Protein AF-A0A958L4W2-F1 (afdb_monomer_lite)

pLDDT: mean 73.91, std 14.99, range [37.09, 90.75]

Structure (mmCIF, N/CA/C/O backbone):
data_AF-A0A958L4W2-F1
#
_entry.id   AF-A0A958L4W2-F1
#
loop_
_atom_site.group_PDB
_atom_site.id
_atom_site.type_symbol
_atom_site.label_atom_id
_atom_site.label_alt_id
_atom_site.label_comp_id
_atom_site.label_asym_id
_atom_site.label_entity_id
_atom_site.label_seq_id
_atom_site.pdbx_PDB_ins_code
_atom_site.Cartn_x
_atom_site.Cartn_y
_atom_site.Cartn_z
_atom_site.occupancy
_atom_site.B_iso_or_equiv
_atom_site.auth_seq_id
_atom_site.auth_comp_id
_atom_site.auth_asym_id
_atom_site.auth_atom_id
_atom_site.pdbx_PDB_model_num
ATOM 1 N N . TYR A 1 1 ? 1.018 -5.784 -9.837 1.00 58.47 1 TYR A N 1
ATOM 2 C CA . TYR A 1 1 ? 0.925 -4.660 -8.887 1.00 58.47 1 TYR A CA 1
ATOM 3 C C . TYR A 1 1 ? 0.559 -3.396 -9.651 1.00 58.47 1 TYR A C 1
ATOM 5 O O . TYR A 1 1 ? 1.377 -2.974 -10.462 1.00 58.47 1 TYR A O 1
ATOM 13 N N . PRO A 1 2 ? -0.653 -2.856 -9.480 1.00 77.56 2 PRO A N 1
ATOM 14 C CA . PRO A 1 2 ? -0.979 -1.480 -9.828 1.00 77.56 2 PRO A CA 1
ATOM 15 C C . PRO A 1 2 ? -0.905 -0.586 -8.581 1.00 77.56 2 PRO A C 1
ATOM 17 O O . PRO A 1 2 ? -1.355 -0.984 -7.508 1.00 77.56 2 PRO A O 1
ATOM 20 N N . MET A 1 3 ? -0.332 0.607 -8.706 1.00 80.50 3 MET A N 1
ATOM 21 C CA . MET A 1 3 ? -0.343 1.636 -7.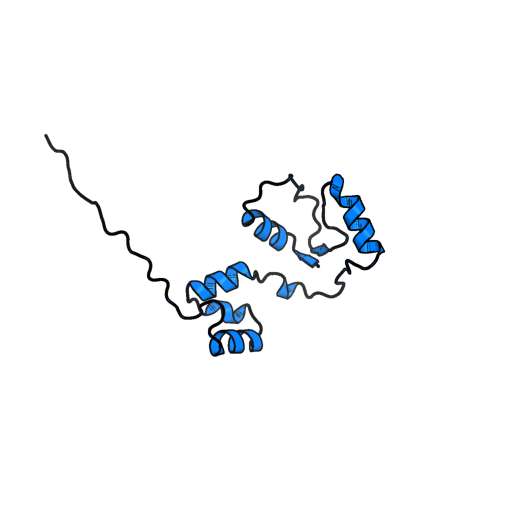663 1.00 80.50 3 MET A CA 1
ATOM 22 C C . MET A 1 3 ? -0.626 2.993 -8.297 1.00 80.50 3 MET A C 1
ATOM 24 O O . MET A 1 3 ? -0.101 3.284 -9.368 1.00 80.50 3 MET A O 1
ATOM 28 N N . THR A 1 4 ? -1.438 3.830 -7.656 1.00 85.44 4 THR A N 1
ATOM 29 C CA . THR A 1 4 ? -1.679 5.193 -8.145 1.00 85.44 4 THR A CA 1
ATOM 30 C C . THR A 1 4 ? -0.406 6.030 -8.058 1.00 85.44 4 THR A C 1
ATOM 32 O O . THR A 1 4 ? 0.461 5.783 -7.211 1.00 85.44 4 THR A O 1
ATOM 35 N N . ARG A 1 5 ? -0.288 7.048 -8.915 1.00 83.44 5 ARG A N 1
ATOM 36 C CA . ARG A 1 5 ? 0.811 8.021 -8.846 1.00 83.44 5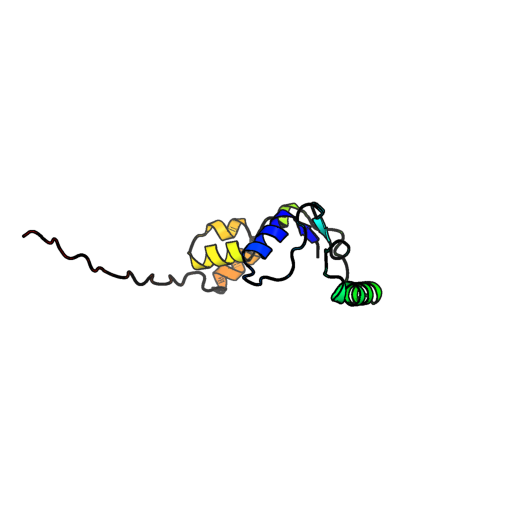 ARG A CA 1
ATOM 37 C C . ARG A 1 5 ? 0.910 8.649 -7.454 1.00 83.44 5 ARG A C 1
ATOM 39 O O . ARG A 1 5 ? 1.999 8.704 -6.887 1.00 83.44 5 ARG A O 1
ATOM 46 N N . ASP A 1 6 ? -0.226 9.035 -6.880 1.00 83.50 6 ASP A N 1
ATOM 47 C CA . ASP A 1 6 ? -0.288 9.617 -5.537 1.00 83.50 6 ASP A CA 1
ATOM 48 C C . ASP A 1 6 ? 0.188 8.629 -4.472 1.00 83.50 6 ASP A C 1
ATOM 50 O O . ASP A 1 6 ? 0.986 8.983 -3.602 1.00 83.50 6 ASP A O 1
ATOM 54 N N . GLY A 1 7 ? -0.209 7.358 -4.585 1.00 83.50 7 GLY A N 1
ATOM 55 C CA . GLY A 1 7 ? 0.269 6.317 -3.684 1.00 83.50 7 GLY A CA 1
ATOM 56 C C . GLY A 1 7 ? 1.770 6.071 -3.801 1.00 83.50 7 GLY A C 1
ATOM 57 O O . GLY A 1 7 ? 2.458 5.922 -2.790 1.00 83.50 7 GLY A O 1
ATOM 58 N N . TYR A 1 8 ? 2.315 6.112 -5.016 1.00 82.00 8 TYR A N 1
ATOM 59 C CA . TYR A 1 8 ? 3.757 6.025 -5.238 1.00 82.00 8 TYR A CA 1
ATOM 60 C C . TYR A 1 8 ? 4.522 7.158 -4.560 1.00 82.00 8 TYR A C 1
ATOM 62 O O . TYR A 1 8 ? 5.506 6.904 -3.858 1.00 82.00 8 TYR A O 1
ATOM 70 N N . ILE A 1 9 ? 4.049 8.393 -4.722 1.00 83.12 9 ILE A N 1
ATOM 71 C CA . ILE A 1 9 ? 4.628 9.576 -4.080 1.00 83.12 9 ILE A CA 1
ATOM 72 C C . ILE A 1 9 ? 4.567 9.430 -2.554 1.00 83.12 9 ILE A C 1
ATOM 74 O O . ILE A 1 9 ? 5.578 9.633 -1.876 1.00 83.12 9 ILE A O 1
ATOM 78 N N . HIS A 1 10 ? 3.421 9.006 -2.023 1.00 84.38 10 HIS A N 1
ATOM 79 C CA . HIS A 1 10 ? 3.206 8.799 -0.594 1.00 84.38 10 HIS A CA 1
ATOM 80 C C . HIS A 1 10 ? 4.213 7.803 0.011 1.00 84.38 10 HIS A C 1
ATOM 82 O O . HIS A 1 10 ? 4.872 8.105 1.010 1.00 84.38 10 HIS A O 1
ATOM 88 N N . TYR A 1 11 ? 4.426 6.643 -0.623 1.00 81.75 11 TYR A N 1
ATOM 89 C CA . TYR A 1 11 ? 5.416 5.664 -0.151 1.00 81.75 11 TYR A CA 1
ATOM 90 C C . TYR A 1 11 ? 6.861 6.154 -0.295 1.00 81.75 11 TYR A C 1
ATOM 92 O O . TYR A 1 11 ? 7.694 5.888 0.578 1.00 81.75 11 TYR A O 1
ATOM 100 N N . ARG A 1 12 ? 7.165 6.904 -1.359 1.00 80.50 12 ARG A N 1
ATOM 101 C CA . ARG A 1 12 ? 8.496 7.480 -1.591 1.00 80.50 12 ARG A CA 1
ATOM 102 C C . ARG A 1 12 ? 8.900 8.514 -0.546 1.00 80.50 12 ARG A C 1
ATOM 104 O O . ARG A 1 12 ? 10.077 8.566 -0.210 1.00 80.50 12 ARG A O 1
ATOM 111 N N . GLN A 1 13 ? 7.964 9.306 -0.030 1.00 79.38 13 GLN A N 1
ATOM 112 C CA . GLN A 1 13 ? 8.239 10.277 1.037 1.00 79.38 13 GLN A CA 1
ATOM 113 C C . GLN A 1 13 ? 8.552 9.597 2.380 1.00 79.38 13 GLN A C 1
ATOM 115 O O . GLN A 1 13 ? 9.296 10.134 3.198 1.00 79.38 13 GLN A O 1
ATOM 120 N N . GLN A 1 14 ? 8.007 8.400 2.612 1.00 71.88 14 GLN A N 1
ATOM 121 C CA . GLN A 1 14 ? 8.216 7.643 3.852 1.00 71.88 14 GLN A CA 1
ATOM 122 C C . GLN A 1 14 ? 9.492 6.804 3.837 1.00 71.88 14 GLN A C 1
ATOM 124 O O . GLN A 1 14 ? 10.095 6.561 4.888 1.00 71.88 14 GLN A O 1
ATOM 129 N N . ALA A 1 15 ? 9.892 6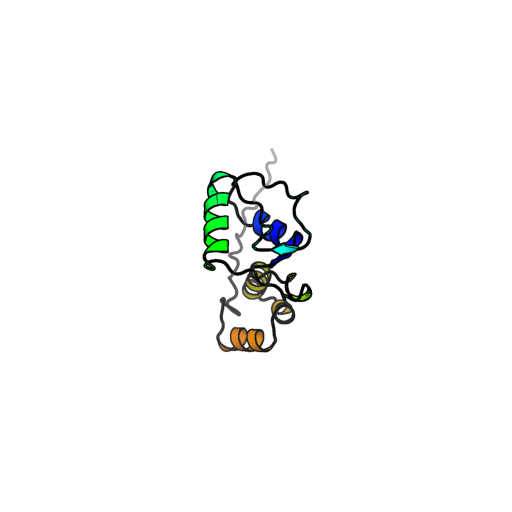.323 2.660 1.00 73.62 15 ALA A N 1
ATOM 130 C CA . ALA A 1 15 ? 11.150 5.626 2.488 1.00 73.62 15 ALA A CA 1
ATOM 131 C C . ALA A 1 15 ? 12.295 6.640 2.621 1.00 73.62 15 ALA A C 1
ATOM 133 O O . ALA A 1 15 ? 12.608 7.369 1.689 1.00 73.62 15 ALA A O 1
ATOM 134 N N . LYS A 1 16 ? 12.974 6.649 3.775 1.00 61.94 16 LYS A N 1
ATOM 135 C CA . LYS A 1 16 ? 14.209 7.425 4.038 1.00 61.94 16 LYS A CA 1
ATOM 136 C C . LYS A 1 16 ? 15.406 7.002 3.164 1.00 61.94 16 LYS A C 1
ATOM 138 O O . LYS A 1 16 ? 16.550 7.301 3.486 1.00 61.94 16 LYS A O 1
ATOM 143 N N . THR A 1 17 ? 15.157 6.243 2.105 1.00 56.31 17 THR A N 1
ATOM 144 C CA . THR A 1 17 ? 16.161 5.737 1.184 1.00 56.31 17 THR A CA 1
ATOM 145 C C . THR A 1 17 ? 16.279 6.732 0.044 1.00 56.31 17 THR A C 1
ATOM 147 O O . THR A 1 17 ? 15.475 6.751 -0.887 1.00 56.31 17 THR A O 1
ATOM 150 N N . GLU A 1 18 ? 17.296 7.578 0.139 1.00 55.69 18 GLU A N 1
ATOM 151 C CA . GLU A 1 18 ? 17.788 8.381 -0.972 1.00 55.69 18 GLU A CA 1
ATOM 152 C C . GLU A 1 18 ? 18.365 7.425 -2.020 1.00 55.69 18 GLU A C 1
ATOM 154 O O . GLU A 1 18 ? 19.520 7.012 -1.975 1.00 55.69 18 GLU A O 1
ATOM 159 N N . SER A 1 19 ? 17.532 6.963 -2.940 1.00 57.56 19 SER A N 1
ATOM 160 C CA . SER A 1 19 ? 18.007 6.303 -4.148 1.00 57.56 19 SER A CA 1
ATOM 161 C C . SER A 1 19 ? 17.271 6.867 -5.353 1.00 57.56 19 SER A C 1
ATOM 163 O O . SER A 1 19 ? 16.092 7.222 -5.261 1.00 57.56 19 SER A O 1
ATOM 165 N N . GLU A 1 20 ? 18.083 7.025 -6.398 1.00 56.97 20 GLU A N 1
ATOM 166 C CA . GLU A 1 20 ? 17.957 7.727 -7.679 1.00 56.97 20 GLU A CA 1
ATOM 167 C C . GLU A 1 20 ? 16.620 8.407 -8.025 1.00 56.97 20 GLU A C 1
ATOM 169 O O . GLU A 1 20 ? 15.517 7.885 -7.847 1.00 56.97 20 GLU A O 1
ATOM 174 N N . THR A 1 21 ? 16.754 9.617 -8.570 1.00 56.91 21 THR A N 1
ATOM 175 C CA . THR A 1 21 ? 15.673 10.519 -8.970 1.00 56.91 21 THR A CA 1
ATOM 176 C C . THR A 1 21 ? 14.884 9.930 -10.137 1.00 56.91 21 THR A C 1
ATOM 178 O O . THR A 1 21 ? 15.144 10.211 -11.304 1.00 56.91 21 THR A O 1
ATOM 181 N N . ILE A 1 22 ? 13.901 9.090 -9.831 1.00 63.12 22 ILE A N 1
ATOM 182 C CA . ILE A 1 22 ? 12.838 8.777 -10.783 1.00 63.12 22 ILE A CA 1
ATOM 183 C C . ILE A 1 22 ? 12.056 10.075 -10.995 1.00 63.12 22 ILE A C 1
ATOM 185 O O . ILE A 1 22 ? 11.507 10.620 -10.039 1.00 63.12 22 ILE A O 1
ATOM 189 N N . ILE A 1 23 ? 12.043 10.573 -12.233 1.00 66.38 23 ILE A N 1
ATOM 190 C CA . ILE A 1 23 ? 11.273 11.755 -12.637 1.00 66.38 23 ILE A CA 1
ATOM 191 C C . ILE A 1 23 ? 9.790 11.417 -12.462 1.00 66.38 23 ILE A C 1
ATOM 193 O O . ILE A 1 23 ? 9.272 10.538 -13.150 1.00 66.38 23 ILE A O 1
ATOM 197 N N . ILE A 1 24 ? 9.134 12.065 -11.499 1.00 66.44 24 ILE A N 1
ATOM 198 C CA . ILE A 1 24 ? 7.759 11.759 -11.071 1.00 66.44 24 ILE A CA 1
ATOM 199 C C . ILE A 1 24 ? 6.755 12.215 -12.140 1.00 66.44 24 ILE A C 1
ATOM 201 O O . ILE A 1 24 ? 5.690 11.620 -12.296 1.00 66.44 24 ILE A O 1
ATOM 205 N N . GLU A 1 25 ? 7.118 13.234 -12.916 1.00 66.75 25 GLU A N 1
ATOM 206 C CA . GLU A 1 25 ? 6.284 13.873 -13.933 1.00 66.75 25 GLU A CA 1
ATOM 207 C C . GLU A 1 25 ? 5.932 12.939 -15.104 1.00 66.75 25 GLU A C 1
ATOM 209 O O . GLU A 1 25 ? 4.890 13.114 -15.730 1.00 66.75 25 GLU A O 1
ATOM 214 N N . ASP A 1 26 ? 6.760 11.925 -15.372 1.00 71.62 26 ASP A N 1
ATOM 215 C CA . ASP A 1 26 ? 6.576 10.959 -16.470 1.00 71.62 26 ASP A CA 1
ATOM 216 C C . ASP A 1 26 ? 5.931 9.634 -16.006 1.00 71.62 26 ASP A C 1
ATOM 218 O O . ASP A 1 26 ? 5.941 8.626 -16.719 1.00 71.62 26 ASP A O 1
ATOM 222 N N . LEU A 1 27 ? 5.403 9.579 -14.777 1.00 75.81 27 LEU A N 1
ATOM 223 C CA . LEU A 1 27 ? 4.691 8.393 -14.294 1.00 75.81 27 LEU A CA 1
ATOM 224 C C . LEU A 1 27 ? 3.244 8.411 -14.788 1.00 75.81 27 LEU A C 1
ATOM 226 O O . LEU A 1 27 ? 2.596 9.448 -14.691 1.00 75.81 27 LEU A O 1
ATOM 230 N N . PRO A 1 28 ? 2.676 7.287 -15.243 1.00 78.69 28 PRO A N 1
ATOM 231 C CA . PRO A 1 28 ? 1.242 7.199 -15.512 1.00 78.69 28 PRO A CA 1
ATOM 232 C C . PRO A 1 28 ? 0.416 7.423 -14.232 1.00 78.69 28 PRO A C 1
ATOM 234 O O . PRO A 1 28 ? 0.934 7.328 -13.119 1.00 78.69 28 PRO A O 1
ATOM 237 N N . GLU A 1 29 ? -0.879 7.716 -14.382 1.00 80.50 29 GLU A N 1
ATOM 238 C CA . GLU A 1 29 ? -1.814 7.843 -13.250 1.00 80.50 29 GLU A CA 1
ATOM 239 C C . GLU A 1 29 ? -1.904 6.539 -12.441 1.00 80.50 29 GLU A C 1
ATOM 241 O O . GLU A 1 29 ? -1.937 6.562 -11.210 1.00 80.50 29 GLU A O 1
ATOM 246 N N . ILE A 1 30 ? -1.845 5.399 -13.137 1.00 81.19 30 ILE A N 1
ATOM 247 C CA . ILE A 1 30 ? -1.756 4.061 -12.554 1.00 81.19 30 ILE A CA 1
ATOM 248 C C . ILE A 1 30 ? -0.447 3.430 -13.017 1.00 81.19 30 ILE A C 1
ATOM 250 O O . ILE A 1 30 ? -0.228 3.196 -14.203 1.00 81.19 30 ILE A O 1
ATOM 254 N N . ILE A 1 31 ? 0.427 3.133 -12.066 1.00 82.88 31 ILE A N 1
ATOM 255 C CA . ILE A 1 31 ? 1.723 2.502 -12.287 1.00 82.88 31 ILE A CA 1
ATOM 256 C C . ILE A 1 31 ? 1.530 1.001 -12.171 1.00 82.88 31 ILE A C 1
ATOM 258 O O . ILE A 1 31 ? 1.248 0.488 -11.089 1.00 82.88 31 ILE A O 1
ATOM 262 N N . SER A 1 32 ? 1.687 0.291 -13.283 1.00 83.19 32 SER A N 1
ATOM 263 C CA . SER A 1 32 ? 1.634 -1.167 -13.306 1.00 83.19 32 SER A CA 1
ATOM 264 C C . SER A 1 32 ? 3.031 -1.785 -13.167 1.00 83.19 32 SER A C 1
ATOM 266 O O . SER A 1 32 ? 4.056 -1.116 -13.300 1.00 83.19 32 SER A O 1
ATOM 268 N N . ALA A 1 33 ? 3.083 -3.107 -12.990 1.00 80.69 33 ALA A N 1
ATOM 269 C CA . ALA A 1 33 ? 4.332 -3.863 -13.064 1.00 80.69 33 ALA A CA 1
ATOM 270 C C . ALA A 1 33 ? 5.009 -3.768 -14.446 1.00 80.69 33 ALA A C 1
ATOM 272 O O . ALA A 1 33 ? 6.172 -4.120 -14.560 1.00 80.69 33 ALA A O 1
ATOM 273 N N . ARG A 1 34 ? 4.314 -3.310 -15.497 1.00 79.06 34 ARG A N 1
ATOM 274 C CA . ARG A 1 34 ? 4.905 -3.077 -16.826 1.00 79.06 34 ARG A CA 1
ATOM 275 C C . ARG A 1 34 ? 5.511 -1.676 -16.952 1.00 79.06 34 ARG A C 1
ATOM 277 O O . ARG A 1 34 ? 6.525 -1.518 -17.624 1.00 79.06 34 ARG A O 1
ATOM 284 N N . ASP A 1 35 ? 4.922 -0.696 -16.267 1.00 77.19 35 ASP A N 1
ATOM 285 C CA . ASP A 1 35 ? 5.209 0.736 -16.450 1.00 77.19 35 ASP A CA 1
ATOM 286 C C . ASP A 1 35 ? 6.091 1.327 -15.344 1.00 77.19 35 ASP A C 1
ATOM 288 O O . ASP A 1 35 ? 6.367 2.529 -15.320 1.00 77.19 35 ASP A O 1
ATOM 292 N N . ILE A 1 36 ? 6.548 0.486 -14.413 1.00 79.81 36 ILE A N 1
ATOM 293 C CA . ILE A 1 36 ? 7.432 0.900 -13.331 1.00 79.81 36 ILE A CA 1
ATOM 294 C C . ILE A 1 36 ? 8.765 1.422 -13.892 1.00 79.81 36 ILE A C 1
ATOM 296 O O . ILE A 1 36 ? 9.483 0.748 -14.638 1.00 79.81 36 ILE A O 1
ATOM 300 N N . LYS A 1 37 ? 9.105 2.662 -13.530 1.00 77.12 37 LYS A N 1
ATOM 301 C CA . LYS A 1 37 ? 10.374 3.286 -13.907 1.00 77.12 37 LYS A CA 1
ATOM 302 C C . LYS A 1 37 ? 11.471 2.743 -12.997 1.00 77.12 37 LYS A C 1
ATOM 304 O O . LYS A 1 37 ? 11.502 3.027 -11.804 1.00 77.12 37 LYS A O 1
ATOM 309 N N . LEU A 1 38 ? 12.353 1.940 -13.577 1.00 80.31 38 LEU A N 1
ATOM 310 C CA . LEU A 1 38 ? 13.484 1.317 -12.898 1.00 80.31 38 LEU A CA 1
ATOM 311 C C . LEU A 1 38 ? 14.797 1.875 -13.462 1.00 80.31 38 LEU A C 1
ATOM 313 O O . LEU A 1 38 ? 14.855 2.172 -14.662 1.00 80.31 38 LEU A O 1
ATOM 317 N N . PRO A 1 39 ? 15.859 1.971 -12.647 1.00 80.38 39 PRO A N 1
ATOM 318 C CA . PRO A 1 39 ? 17.173 2.306 -13.157 1.00 80.38 39 PRO A CA 1
ATOM 319 C C . PRO A 1 39 ? 17.675 1.287 -14.185 1.00 80.38 39 PRO A C 1
ATOM 321 O O . PRO A 1 39 ? 17.281 0.113 -14.210 1.00 80.38 39 PRO A O 1
ATOM 324 N N . SER A 1 40 ? 18.535 1.762 -15.086 1.00 79.38 40 SER A N 1
ATOM 325 C CA . SER A 1 40 ? 18.973 1.015 -16.272 1.00 79.38 40 SER A CA 1
ATOM 326 C C . SER A 1 40 ? 19.654 -0.312 -15.929 1.00 79.38 40 SER A C 1
ATOM 328 O O . SER A 1 40 ? 19.480 -1.290 -16.655 1.00 79.38 40 SER A O 1
ATOM 330 N N . ASN A 1 41 ? 20.364 -0.371 -14.801 1.00 83.06 41 ASN A N 1
ATOM 331 C CA . ASN A 1 41 ? 21.082 -1.551 -14.321 1.00 83.06 41 ASN A CA 1
ATOM 332 C C . ASN A 1 41 ? 20.168 -2.735 -13.948 1.00 83.06 41 ASN A C 1
ATOM 334 O O . ASN A 1 41 ? 20.579 -3.881 -14.111 1.00 83.06 41 ASN A O 1
ATOM 338 N N . ILE A 1 42 ? 18.937 -2.489 -13.486 1.00 86.25 42 ILE A N 1
ATOM 339 C CA . ILE A 1 42 ? 17.994 -3.546 -13.072 1.00 86.25 42 ILE A CA 1
ATOM 340 C C . ILE A 1 42 ? 16.857 -3.771 -14.072 1.00 86.25 42 ILE A C 1
ATOM 342 O O . ILE A 1 42 ? 16.108 -4.744 -13.955 1.00 86.25 42 ILE A O 1
ATOM 346 N N . ARG A 1 43 ? 16.737 -2.912 -15.090 1.00 85.44 43 ARG A N 1
ATOM 347 C CA . ARG A 1 43 ? 15.691 -3.011 -16.116 1.00 85.44 43 ARG A CA 1
ATOM 348 C C . ARG A 1 43 ? 15.710 -4.359 -16.840 1.00 85.44 43 ARG A C 1
ATOM 350 O O . ARG A 1 43 ? 14.652 -4.945 -17.054 1.00 85.44 43 ARG A O 1
ATOM 357 N N . SER A 1 44 ? 16.896 -4.867 -17.172 1.00 86.12 44 SER A N 1
ATOM 358 C CA . SER A 1 44 ? 17.055 -6.160 -17.853 1.00 86.12 44 SER A CA 1
ATOM 359 C C . SER A 1 44 ? 16.617 -7.337 -16.980 1.00 86.12 44 SER A C 1
ATOM 361 O O . SER A 1 44 ? 15.954 -8.250 -17.467 1.00 86.12 44 SER A O 1
ATOM 363 N N . LEU A 1 45 ? 16.926 -7.295 -15.678 1.00 89.25 45 LEU A N 1
ATOM 364 C CA . LEU A 1 45 ? 16.484 -8.314 -14.723 1.00 89.25 45 LEU A CA 1
ATOM 365 C C . LEU A 1 45 ? 14.960 -8.312 -14.594 1.00 89.25 45 LEU A C 1
ATOM 367 O O . LEU A 1 45 ? 14.324 -9.358 -14.674 1.00 89.25 45 LEU A O 1
ATOM 371 N N . HIS A 1 46 ? 14.367 -7.131 -14.444 1.00 88.19 46 HIS A N 1
ATOM 372 C CA . HIS A 1 46 ? 12.921 -6.989 -14.347 1.00 88.19 46 HIS A CA 1
ATOM 373 C C . HIS A 1 46 ? 12.197 -7.494 -15.605 1.00 88.19 46 HIS A C 1
ATOM 375 O O . HIS A 1 46 ? 11.218 -8.230 -15.499 1.00 88.19 46 HIS A O 1
ATOM 381 N N . ALA A 1 47 ? 12.712 -7.172 -16.797 1.00 87.12 47 ALA A N 1
ATOM 382 C CA . ALA A 1 47 ? 12.173 -7.688 -18.054 1.00 87.12 47 ALA A CA 1
ATOM 383 C C . ALA A 1 47 ? 12.242 -9.223 -18.124 1.00 87.12 47 ALA A C 1
ATOM 385 O O . ALA A 1 47 ? 11.278 -9.861 -18.546 1.00 87.12 47 ALA A O 1
ATOM 386 N N . HIS A 1 48 ? 13.341 -9.821 -17.654 1.00 90.06 48 HIS A N 1
ATOM 387 C CA . HIS A 1 48 ? 13.474 -11.274 -17.589 1.00 90.06 48 HIS A CA 1
ATOM 388 C C . HIS A 1 48 ? 12.456 -11.907 -16.630 1.00 90.06 48 HIS A C 1
ATOM 390 O O . HIS A 1 48 ? 11.843 -12.913 -16.973 1.00 90.06 48 HIS A O 1
ATOM 396 N N . LEU A 1 49 ? 12.233 -11.303 -15.459 1.00 89.88 49 LEU A N 1
ATOM 397 C CA . LEU A 1 49 ? 11.250 -11.779 -14.479 1.00 89.88 49 LEU A CA 1
ATOM 398 C C . LEU A 1 49 ? 9.801 -11.653 -14.976 1.00 89.88 49 LEU A C 1
ATOM 400 O O . LEU A 1 49 ? 8.972 -12.510 -14.677 1.00 89.88 49 LEU A O 1
ATOM 404 N N . LEU A 1 50 ? 9.492 -10.613 -15.752 1.00 87.69 50 LEU A N 1
ATOM 405 C CA . LEU A 1 50 ? 8.199 -10.483 -16.428 1.00 87.69 50 LEU A CA 1
ATOM 406 C C . LEU A 1 50 ? 8.022 -11.559 -17.504 1.00 87.69 50 LEU A C 1
ATOM 408 O O . LEU A 1 50 ? 6.978 -12.202 -17.569 1.00 87.69 50 LEU A O 1
ATOM 412 N N . GLN A 1 51 ? 9.040 -11.773 -18.341 1.00 86.81 51 GLN A N 1
ATOM 413 C CA . GLN A 1 51 ? 8.971 -12.738 -19.439 1.00 86.81 51 GLN A CA 1
ATOM 414 C C . GLN A 1 51 ? 8.924 -14.188 -18.944 1.00 86.81 51 GLN A C 1
ATOM 416 O O . GLN A 1 51 ? 8.245 -15.016 -19.545 1.00 86.81 51 GLN A O 1
ATOM 421 N N . SER A 1 52 ? 9.618 -14.497 -17.848 1.00 90.75 52 SER A N 1
ATOM 422 C CA . SER A 1 52 ? 9.590 -15.822 -17.224 1.00 90.75 52 SER A CA 1
ATOM 423 C C . SER A 1 52 ? 8.292 -16.108 -16.462 1.00 90.75 52 SER A C 1
ATOM 425 O O . SER A 1 52 ? 8.086 -17.237 -16.023 1.00 90.75 52 SER A O 1
ATOM 427 N N . GLY A 1 53 ? 7.417 -15.110 -16.293 1.00 85.12 53 GLY A N 1
ATOM 428 C CA . GLY A 1 53 ? 6.191 -15.226 -15.503 1.00 85.12 53 GLY A CA 1
ATOM 429 C C . GLY A 1 53 ? 6.423 -15.206 -13.990 1.00 85.12 53 GLY A C 1
ATOM 430 O O . GLY A 1 53 ? 5.481 -15.423 -13.231 1.00 85.12 53 GLY A O 1
ATOM 431 N N . ALA A 1 54 ? 7.646 -14.918 -13.531 1.00 86.69 54 ALA A N 1
ATOM 432 C CA . ALA A 1 54 ? 7.934 -14.707 -12.112 1.00 86.69 54 ALA A CA 1
ATOM 433 C C . ALA A 1 54 ? 7.254 -13.436 -11.568 1.00 86.69 54 ALA A C 1
ATOM 435 O O . ALA A 1 54 ? 6.948 -13.354 -10.379 1.00 86.69 54 ALA A O 1
ATOM 436 N N . ILE A 1 55 ? 6.991 -12.454 -12.437 1.00 86.69 55 ILE A N 1
ATOM 437 C CA . ILE A 1 55 ? 6.177 -11.272 -12.145 1.00 86.69 55 ILE A CA 1
ATOM 438 C C . ILE A 1 55 ? 4.967 -11.272 -13.077 1.00 86.69 55 ILE A C 1
ATOM 440 O O . ILE A 1 55 ? 5.113 -11.218 -14.296 1.00 86.69 55 ILE A O 1
ATOM 444 N N . VAL A 1 56 ? 3.766 -11.269 -12.497 1.00 83.88 56 VAL A N 1
ATOM 445 C CA . VAL A 1 56 ? 2.504 -11.200 -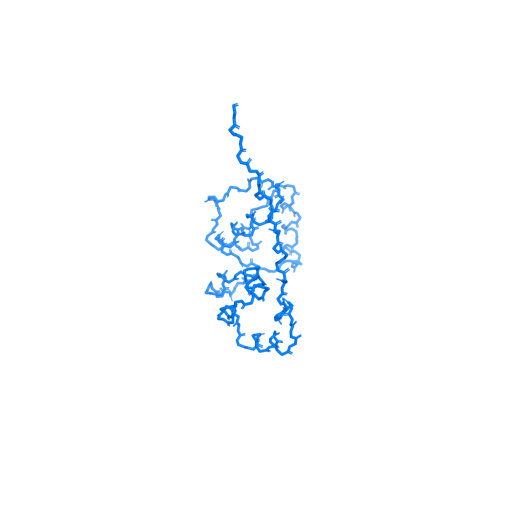13.244 1.00 83.88 56 VAL A CA 1
ATOM 446 C C . VAL A 1 56 ? 1.816 -9.853 -12.968 1.00 83.88 56 VAL A C 1
ATOM 448 O O . VAL A 1 56 ? 1.545 -9.522 -11.805 1.00 83.88 56 VAL A O 1
ATOM 451 N N . PRO A 1 57 ? 1.555 -9.032 -14.004 1.00 81.38 57 PRO A N 1
ATOM 452 C CA . PRO A 1 57 ? 0.745 -7.825 -13.881 1.00 81.38 57 PRO A CA 1
ATOM 453 C C . PRO A 1 57 ? -0.675 -8.158 -13.413 1.00 81.38 57 PRO A C 1
ATOM 455 O O . PRO A 1 57 ? -1.234 -9.194 -13.755 1.00 81.38 57 PRO A O 1
ATOM 458 N N . LEU A 1 58 ? -1.246 -7.277 -12.596 1.00 81.19 58 LEU A N 1
ATOM 459 C CA . LEU A 1 58 ? -2.600 -7.434 -12.071 1.00 81.19 58 LEU A CA 1
ATOM 460 C C . LEU A 1 58 ? -3.493 -6.497 -12.878 1.00 81.19 58 LEU A C 1
ATOM 462 O O . LEU A 1 58 ? -3.445 -5.286 -12.671 1.00 81.19 58 LEU A O 1
ATOM 466 N N . ASP A 1 59 ? -4.269 -7.080 -13.786 1.00 68.81 59 ASP A N 1
ATOM 467 C CA . ASP A 1 59 ? -5.044 -6.370 -14.803 1.00 68.81 59 ASP A CA 1
ATOM 468 C C . ASP A 1 59 ? -6.551 -6.391 -14.446 1.00 68.81 59 ASP A C 1
ATOM 470 O O . ASP A 1 59 ? -7.352 -6.807 -15.266 1.00 68.81 59 ASP A O 1
ATOM 474 N N . ASN A 1 60 ? -6.953 -6.050 -13.208 1.00 68.88 60 ASN A N 1
ATOM 475 C CA . ASN A 1 60 ? -8.367 -5.808 -12.827 1.00 68.88 60 ASN A CA 1
ATOM 476 C C . ASN A 1 60 ? -8.505 -5.288 -11.378 1.00 68.88 60 ASN A C 1
ATOM 478 O O . ASN A 1 60 ? -9.128 -5.936 -10.534 1.00 68.88 60 ASN A O 1
ATOM 482 N N . VAL A 1 61 ? -7.846 -4.180 -11.035 1.00 70.19 61 VAL A N 1
ATOM 483 C CA . VAL A 1 61 ? -7.903 -3.647 -9.664 1.00 70.19 61 VAL A CA 1
ATOM 484 C C . VAL A 1 61 ? -8.751 -2.387 -9.634 1.00 70.19 61 VAL A C 1
ATOM 486 O O . VAL A 1 61 ? -8.534 -1.469 -10.419 1.00 70.19 61 VAL A O 1
ATOM 489 N N . ASP A 1 62 ? -9.703 -2.365 -8.708 1.00 72.38 62 ASP A N 1
ATOM 490 C CA . ASP A 1 62 ? -10.584 -1.231 -8.469 1.00 72.38 62 ASP A CA 1
ATOM 491 C C . ASP A 1 62 ? -9.779 -0.067 -7.869 1.00 72.38 62 ASP A C 1
ATOM 493 O O . ASP A 1 62 ? -9.143 -0.204 -6.817 1.00 72.38 62 ASP A O 1
ATOM 497 N N . SER A 1 63 ? -9.757 1.073 -8.561 1.00 70.00 63 SER A N 1
ATOM 498 C CA . SER A 1 63 ? -8.971 2.248 -8.163 1.00 70.00 63 SER A CA 1
ATOM 499 C C . SER A 1 63 ? -9.464 2.864 -6.853 1.00 70.00 63 SER A C 1
ATOM 501 O O . SER A 1 63 ? -8.677 3.486 -6.138 1.00 70.00 63 SER A O 1
ATOM 503 N N . SER A 1 64 ? -10.730 2.634 -6.495 1.00 71.31 64 SER A N 1
ATOM 504 C CA . SER A 1 64 ? -11.353 3.118 -5.259 1.00 71.31 64 SER A CA 1
ATOM 505 C C . SER A 1 64 ? -10.686 2.585 -3.985 1.00 71.31 64 SER A C 1
ATOM 507 O O . SER A 1 64 ? -10.628 3.295 -2.984 1.00 71.31 64 SER A O 1
ATOM 509 N N . TYR A 1 65 ? -10.113 1.376 -4.022 1.00 71.62 65 TYR A N 1
ATOM 510 C CA . TYR A 1 65 ? -9.388 0.795 -2.885 1.00 71.62 65 TYR A CA 1
ATOM 511 C C . TYR A 1 65 ? -7.903 1.186 -2.842 1.00 71.62 65 TYR A C 1
ATOM 513 O O . TYR A 1 65 ? -7.229 0.922 -1.847 1.00 71.62 65 TYR A O 1
ATOM 521 N N . MET A 1 66 ? -7.367 1.818 -3.893 1.00 74.81 66 MET A N 1
ATOM 522 C CA . MET A 1 66 ? -5.936 2.143 -3.987 1.00 74.81 66 MET A CA 1
ATOM 523 C C . MET A 1 66 ? -5.521 3.376 -3.174 1.00 74.81 66 MET A C 1
ATOM 525 O O . MET A 1 66 ? -4.329 3.580 -2.955 1.00 74.81 66 MET A O 1
ATOM 529 N N . SER A 1 67 ? -6.475 4.198 -2.734 1.00 73.00 67 SER A N 1
ATOM 530 C CA . SER A 1 67 ? -6.240 5.389 -1.906 1.00 73.00 67 SER A CA 1
ATOM 531 C C . SER A 1 67 ? -6.104 5.082 -0.411 1.00 73.00 67 SER A C 1
ATOM 533 O O . SER A 1 67 ? -5.798 5.981 0.366 1.00 73.00 67 SER A O 1
ATOM 535 N N . THR A 1 68 ? -6.304 3.828 0.013 1.00 77.62 68 THR A N 1
ATOM 536 C CA . THR A 1 68 ? -6.106 3.430 1.412 1.00 77.62 68 THR A CA 1
ATOM 537 C C . THR A 1 68 ? -4.666 2.990 1.661 1.00 77.62 68 THR A C 1
ATOM 539 O O . THR A 1 68 ? -4.218 1.958 1.158 1.00 77.62 68 THR A O 1
ATOM 542 N N . PHE A 1 69 ? -3.945 3.725 2.509 1.00 79.56 69 PHE A N 1
ATOM 543 C CA . PHE A 1 69 ? -2.554 3.422 2.835 1.00 79.56 69 PHE A CA 1
ATOM 544 C C . PHE A 1 69 ? -2.431 2.587 4.105 1.00 79.56 69 PHE A C 1
ATOM 546 O O . PHE A 1 69 ? -2.791 3.014 5.201 1.00 79.56 69 PHE A O 1
ATOM 553 N N . SER A 1 70 ? -1.815 1.405 3.996 1.00 81.06 70 SER A N 1
ATOM 554 C CA . SER A 1 70 ? -1.637 0.512 5.150 1.00 81.06 70 SER A CA 1
ATOM 555 C C . SER A 1 70 ? -0.879 1.173 6.306 1.00 81.06 70 SER A C 1
ATOM 557 O O . SER A 1 70 ? -1.149 0.860 7.460 1.00 81.06 70 SER A O 1
ATOM 559 N N . ARG A 1 71 ? 0.067 2.086 6.028 1.00 82.38 71 ARG A N 1
ATOM 560 C CA . ARG A 1 71 ? 0.823 2.764 7.095 1.00 82.38 71 ARG A CA 1
ATOM 561 C C . ARG A 1 71 ? -0.047 3.741 7.885 1.00 82.38 71 ARG A C 1
ATOM 563 O O . ARG A 1 71 ? 0.106 3.793 9.100 1.00 82.38 71 ARG A O 1
ATOM 570 N N . GLU A 1 72 ? -0.952 4.456 7.223 1.00 84.69 72 GLU A N 1
ATOM 571 C CA . GLU A 1 72 ? -1.883 5.375 7.884 1.00 84.69 72 GLU A CA 1
ATOM 572 C C . GLU A 1 72 ? -2.871 4.606 8.756 1.00 84.69 72 GLU A C 1
ATOM 574 O O . GLU A 1 72 ? -2.991 4.906 9.939 1.00 84.69 72 GLU A O 1
ATOM 579 N N . VAL A 1 73 ? -3.467 3.533 8.225 1.00 86.56 73 VAL A N 1
ATOM 580 C CA . VAL A 1 73 ? -4.359 2.641 8.988 1.00 86.56 73 VAL A CA 1
ATOM 581 C C . VAL A 1 73 ? -3.643 2.085 10.224 1.00 86.56 73 VAL A C 1
ATOM 583 O O . VAL A 1 73 ? -4.178 2.128 11.329 1.00 86.56 73 VAL A O 1
ATOM 586 N N . LEU A 1 74 ? -2.400 1.615 10.078 1.00 85.12 74 LEU A N 1
ATOM 587 C CA . LEU A 1 74 ? -1.602 1.125 11.208 1.00 85.12 74 LEU A CA 1
ATOM 588 C C . LEU A 1 74 ? -1.290 2.219 12.234 1.00 85.12 74 LEU A C 1
ATOM 590 O O . LEU A 1 74 ? -1.266 1.938 13.432 1.00 85.12 74 LEU A O 1
ATOM 594 N N . GLN A 1 75 ? -1.029 3.444 11.781 1.00 84.88 75 GLN A N 1
ATOM 595 C CA . GLN A 1 75 ? -0.783 4.575 12.666 1.00 84.88 75 GLN A CA 1
ATOM 596 C C . GLN A 1 75 ? -2.057 4.962 13.429 1.00 84.88 75 GLN A C 1
ATOM 598 O O . GLN A 1 75 ? -2.003 5.088 14.648 1.00 84.88 75 GLN A O 1
ATOM 603 N N . MET A 1 76 ? -3.210 5.024 12.758 1.00 85.62 76 MET A N 1
ATOM 604 C CA . MET A 1 76 ? -4.516 5.261 13.382 1.00 85.62 76 MET A CA 1
ATOM 605 C C . MET A 1 76 ? -4.858 4.190 14.429 1.00 85.62 76 MET A C 1
ATOM 607 O O . MET A 1 76 ? -5.306 4.529 15.525 1.00 85.62 76 MET A O 1
ATOM 611 N N . ILE A 1 77 ? -4.579 2.909 14.144 1.00 86.06 77 ILE A N 1
ATOM 612 C CA . ILE A 1 77 ? -4.748 1.811 15.114 1.00 86.06 77 ILE A CA 1
ATOM 613 C C . ILE A 1 77 ? -3.869 2.030 16.356 1.00 86.06 77 ILE A C 1
ATOM 615 O O . ILE A 1 77 ? -4.337 1.849 17.481 1.00 86.06 77 ILE A O 1
ATOM 619 N N . GLN A 1 78 ? -2.606 2.432 16.174 1.00 82.56 78 GLN A N 1
ATOM 620 C CA . GLN A 1 78 ? -1.673 2.681 17.283 1.00 82.56 78 GLN A CA 1
ATOM 621 C C . GLN A 1 78 ? -2.018 3.936 18.092 1.00 82.56 78 GLN A C 1
ATOM 623 O O . GLN A 1 78 ? -1.801 3.959 19.306 1.00 82.56 78 GLN A O 1
ATOM 628 N N . ASP A 1 79 ? -2.554 4.962 17.435 1.00 83.06 79 ASP A N 1
ATOM 629 C CA . ASP A 1 79 ? -2.989 6.210 18.065 1.00 83.06 79 ASP A CA 1
ATOM 630 C C . ASP A 1 79 ? -4.353 6.059 18.767 1.00 83.06 79 ASP A C 1
ATOM 632 O O . ASP A 1 79 ? -4.735 6.905 19.578 1.00 83.06 79 ASP A O 1
ATOM 636 N N . GLY A 1 80 ? -5.056 4.945 18.527 1.00 79.31 80 GLY A N 1
ATOM 637 C CA . GLY A 1 80 ? -6.354 4.633 19.123 1.00 79.31 80 GLY A CA 1
ATOM 638 C C . GLY A 1 80 ? -7.525 5.362 18.462 1.00 79.31 80 GLY A C 1
ATOM 639 O O . GLY A 1 80 ? -8.554 5.549 19.106 1.00 79.31 80 GLY A O 1
ATOM 640 N N . ASN A 1 81 ? -7.366 5.793 17.209 1.00 81.56 81 ASN A N 1
ATOM 641 C CA . ASN A 1 81 ? -8.418 6.438 16.432 1.00 81.56 81 ASN A CA 1
ATOM 642 C C . ASN A 1 81 ? -9.261 5.388 15.695 1.00 81.56 81 ASN A C 1
ATOM 644 O O . ASN A 1 81 ? -8.778 4.808 14.735 1.00 81.56 81 ASN A O 1
ATOM 648 N N . ASP A 1 82 ? -10.518 5.172 16.087 1.00 82.75 82 ASP A N 1
ATOM 649 C CA . ASP A 1 82 ? -11.404 4.173 15.466 1.00 82.75 82 ASP A CA 1
ATOM 650 C C . ASP A 1 82 ? -11.796 4.463 13.998 1.00 82.75 82 ASP A C 1
ATOM 652 O O . ASP A 1 82 ? -12.357 3.574 13.352 1.00 82.75 82 ASP A O 1
ATOM 656 N N . GLU A 1 83 ? -11.460 5.634 13.438 1.00 85.81 83 GLU A N 1
ATOM 657 C CA . GLU A 1 83 ? -11.671 5.961 12.012 1.00 85.81 83 GLU A CA 1
ATOM 658 C C . GLU A 1 83 ? -10.999 4.949 11.064 1.00 85.81 83 GLU A C 1
ATOM 660 O O . GLU A 1 83 ? -11.477 4.723 9.953 1.00 85.81 83 GLU A O 1
ATOM 665 N N . TRP A 1 84 ? -9.958 4.231 11.516 1.00 86.06 84 TRP A N 1
ATOM 666 C CA . TRP A 1 84 ? -9.304 3.183 10.718 1.00 86.06 84 TRP A CA 1
ATOM 667 C C . TRP A 1 84 ? -10.263 2.071 10.259 1.00 86.06 84 TRP A C 1
ATOM 669 O O . TRP A 1 84 ? -9.970 1.379 9.282 1.00 86.06 84 TRP A O 1
ATOM 679 N N . ARG A 1 85 ? -11.405 1.887 10.938 1.00 86.06 85 ARG A N 1
ATOM 680 C CA . ARG A 1 85 ? -12.408 0.867 10.592 1.00 86.06 85 ARG A CA 1
ATOM 681 C C . ARG A 1 85 ? -13.124 1.149 9.274 1.00 86.06 85 ARG A C 1
ATOM 683 O O . ARG A 1 85 ? -13.581 0.198 8.652 1.00 86.06 85 ARG A O 1
ATOM 690 N N . GLU A 1 86 ? -13.211 2.407 8.847 1.00 86.81 86 GLU A N 1
ATOM 691 C CA . GLU A 1 86 ? -13.836 2.788 7.568 1.00 86.81 86 GLU A CA 1
ATOM 692 C C . GLU A 1 86 ? -12.915 2.511 6.374 1.00 86.81 86 GLU A C 1
ATOM 694 O O . GLU A 1 86 ? -13.372 2.291 5.254 1.00 86.81 86 GLU A O 1
ATOM 699 N N . HIS A 1 87 ? -11.609 2.450 6.630 1.00 83.88 87 HIS A N 1
ATOM 700 C CA . HIS A 1 87 ? -10.583 2.207 5.623 1.00 83.88 87 HIS A CA 1
ATOM 701 C C . HIS A 1 87 ? -10.368 0.723 5.310 1.00 83.88 87 HIS A C 1
ATOM 703 O O . HIS A 1 87 ? -9.701 0.382 4.335 1.00 83.88 87 HIS A O 1
ATOM 709 N N . VAL A 1 88 ? -10.898 -0.189 6.125 1.00 83.81 88 VAL A N 1
ATOM 710 C CA . VAL A 1 88 ? -10.717 -1.630 5.924 1.00 83.81 88 VAL A CA 1
ATOM 711 C C . VAL A 1 88 ? -12.058 -2.336 5.771 1.00 83.81 88 VAL A C 1
ATOM 713 O O . VAL A 1 88 ? -13.054 -1.921 6.360 1.00 83.81 88 VAL A O 1
ATOM 716 N N . PRO A 1 89 ? -12.111 -3.456 5.030 1.00 86.44 89 PRO A N 1
ATOM 717 C CA . PRO A 1 89 ? -13.314 -4.269 4.981 1.00 86.44 89 PRO A CA 1
ATOM 718 C C . PRO A 1 89 ? -13.775 -4.674 6.393 1.00 86.44 89 PRO A C 1
ATOM 720 O O . PRO A 1 89 ? -12.938 -5.009 7.241 1.00 86.44 89 PRO A O 1
ATOM 723 N N . PRO A 1 90 ? -15.091 -4.742 6.652 1.00 85.88 90 PRO A N 1
ATOM 724 C CA . PRO A 1 90 ? -15.635 -4.989 7.990 1.00 85.88 90 PRO A CA 1
ATOM 725 C C . PRO A 1 90 ? -15.169 -6.322 8.593 1.00 85.88 90 PRO A C 1
ATOM 727 O O . PRO A 1 90 ? -14.947 -6.416 9.799 1.00 85.88 90 PRO A O 1
ATOM 730 N N . ALA A 1 91 ? -14.939 -7.340 7.757 1.00 87.00 91 ALA A N 1
ATOM 731 C CA . ALA A 1 91 ? -14.370 -8.616 8.189 1.00 87.00 91 ALA A CA 1
ATOM 732 C C . ALA A 1 91 ? -12.946 -8.465 8.759 1.00 87.00 91 ALA A C 1
ATOM 734 O O . ALA A 1 91 ? -12.606 -9.097 9.759 1.00 87.00 91 ALA A O 1
ATOM 735 N N . ALA A 1 92 ? -12.120 -7.603 8.156 1.00 85.50 92 ALA A N 1
ATOM 736 C CA . ALA A 1 92 ? -10.779 -7.311 8.652 1.00 85.50 92 ALA A CA 1
ATOM 737 C C . ALA A 1 92 ? -10.833 -6.479 9.942 1.00 85.50 92 ALA A C 1
ATOM 739 O O . ALA A 1 92 ? -10.100 -6.784 10.882 1.00 85.50 92 ALA A O 1
ATOM 740 N N . ALA A 1 93 ? -11.736 -5.494 10.025 1.00 87.62 93 ALA A N 1
ATOM 741 C CA . ALA A 1 93 ? -11.946 -4.707 11.243 1.00 87.62 93 ALA A CA 1
ATOM 742 C C . ALA A 1 93 ? -12.331 -5.589 12.440 1.00 87.62 93 ALA A C 1
ATOM 744 O O . ALA A 1 93 ? -11.743 -5.463 13.516 1.00 87.62 93 ALA A O 1
ATOM 745 N N . ALA A 1 94 ? -13.263 -6.526 12.237 1.00 87.06 94 ALA A N 1
ATOM 746 C CA . ALA A 1 94 ? -13.676 -7.479 13.262 1.00 87.06 94 ALA A CA 1
ATOM 747 C C . ALA A 1 94 ? -12.502 -8.349 13.739 1.00 87.06 94 ALA A C 1
ATOM 749 O O . ALA A 1 94 ? -12.276 -8.468 14.941 1.00 87.06 94 ALA A O 1
ATOM 750 N N . LEU A 1 95 ? -11.708 -8.890 12.808 1.00 87.81 95 LEU A N 1
ATOM 751 C CA . LEU A 1 95 ? -10.565 -9.747 13.133 1.00 87.81 95 LEU A CA 1
ATOM 752 C C . LEU A 1 95 ? -9.456 -8.992 13.887 1.00 87.81 95 LEU A C 1
ATOM 754 O O . LEU A 1 95 ? -8.874 -9.528 14.832 1.00 87.81 95 LEU A O 1
ATOM 758 N N . ILE A 1 96 ? -9.162 -7.752 13.484 1.00 85.69 96 ILE A N 1
ATOM 759 C CA . ILE A 1 96 ? -8.165 -6.898 14.149 1.00 85.69 96 ILE A CA 1
ATOM 760 C C . ILE A 1 96 ? -8.614 -6.567 15.577 1.00 85.69 96 ILE A C 1
ATOM 762 O O . ILE A 1 96 ? -7.799 -6.659 16.499 1.00 85.69 96 ILE A O 1
ATOM 766 N N . ALA A 1 97 ? -9.899 -6.251 15.770 1.00 83.00 97 ALA A N 1
ATOM 767 C CA . ALA A 1 97 ? -10.470 -5.955 17.082 1.00 83.00 97 ALA A CA 1
ATOM 768 C C . ALA A 1 97 ? -10.512 -7.190 18.000 1.00 83.00 97 ALA A C 1
ATOM 770 O O . ALA A 1 97 ? -10.115 -7.104 19.161 1.00 83.00 97 ALA A O 1
ATOM 771 N N . GLU A 1 98 ? -10.937 -8.345 17.481 1.00 85.94 98 GLU A N 1
ATOM 772 C CA . GLU A 1 98 ? -11.039 -9.600 18.237 1.00 85.94 98 GLU A CA 1
ATOM 773 C C . GLU A 1 98 ? -9.665 -10.086 18.713 1.00 85.94 98 GLU A C 1
ATOM 775 O O . GLU A 1 98 ? -9.483 -10.450 19.875 1.00 85.94 98 GLU A O 1
ATOM 780 N N . ARG A 1 99 ? -8.671 -10.062 17.818 1.00 84.25 99 ARG A N 1
ATOM 781 C CA . ARG A 1 99 ? -7.333 -10.609 18.081 1.00 84.25 99 ARG A CA 1
ATOM 782 C C . ARG A 1 99 ? -6.328 -9.576 18.597 1.00 84.25 99 ARG A C 1
ATOM 784 O O . ARG A 1 99 ? -5.171 -9.933 18.805 1.00 84.25 99 ARG A O 1
ATOM 791 N N . LYS A 1 100 ? -6.741 -8.315 18.790 1.00 80.38 100 LYS A N 1
ATOM 792 C CA . LYS A 1 100 ? -5.877 -7.181 19.191 1.00 80.38 100 LYS A CA 1
ATOM 793 C C . LYS A 1 100 ? -4.597 -7.083 18.354 1.00 80.38 100 LYS A C 1
ATOM 795 O O . LYS A 1 100 ? -3.500 -6.850 18.864 1.00 80.38 100 LYS A O 1
ATOM 800 N N . ILE A 1 101 ? -4.737 -7.294 17.048 1.00 77.19 101 ILE A N 1
ATOM 801 C CA . ILE A 1 101 ? -3.609 -7.252 16.115 1.00 77.19 101 ILE A CA 1
ATOM 802 C C . ILE A 1 101 ? -3.128 -5.793 16.030 1.00 77.19 101 ILE A C 1
ATOM 804 O O . ILE A 1 101 ? -3.914 -4.861 16.191 1.00 77.19 101 ILE A O 1
ATOM 808 N N . PHE A 1 102 ? -1.827 -5.588 15.818 1.00 76.94 102 PHE A N 1
ATOM 809 C CA . PHE A 1 102 ? -1.206 -4.258 15.697 1.00 76.94 102 PHE A CA 1
ATOM 810 C C . PHE A 1 102 ? -1.278 -3.384 16.961 1.00 76.94 102 PHE A C 1
ATOM 812 O O . PHE A 1 102 ? -1.256 -2.159 16.859 1.00 76.94 102 PHE A O 1
ATOM 819 N N . CYS A 1 103 ? -1.329 -4.002 18.149 1.00 66.44 103 CYS A N 1
ATOM 820 C CA . CYS A 1 103 ? -1.426 -3.300 19.438 1.00 66.44 103 CYS A CA 1
ATOM 821 C C . CYS A 1 103 ? -2.687 -2.425 19.564 1.00 66.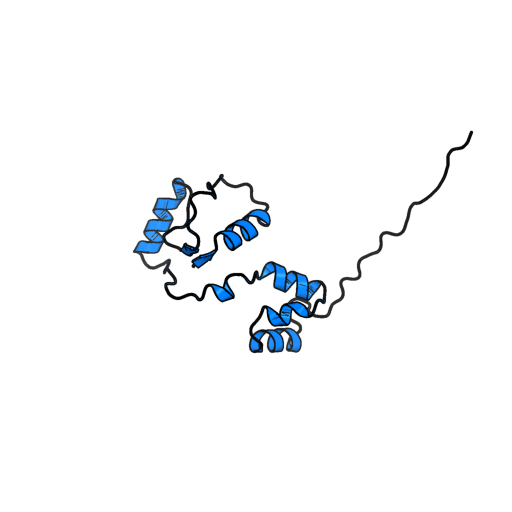44 103 CYS A C 1
ATOM 823 O O . CYS A 1 103 ? -2.697 -1.449 20.317 1.00 66.44 103 CYS A O 1
ATOM 825 N N . CYS A 1 104 ? -3.761 -2.783 18.851 1.00 59.62 104 CYS A N 1
ATOM 826 C CA . CYS A 1 104 ? -5.061 -2.132 18.965 1.00 59.62 104 CYS A CA 1
ATOM 827 C C . CYS A 1 104 ? -5.530 -2.146 20.435 1.00 59.62 104 CYS A C 1
ATOM 829 O O . CYS A 1 104 ? -5.870 -3.197 20.983 1.00 59.62 104 CYS A O 1
ATOM 831 N N . GLY A 1 105 ? -5.523 -0.975 21.082 1.00 58.03 105 GLY A N 1
ATOM 832 C CA . GLY A 1 105 ? -5.941 -0.789 22.478 1.00 58.03 105 GLY A CA 1
ATOM 833 C C . GLY A 1 105 ? -4.815 -0.646 23.513 1.00 58.03 105 GLY A C 1
ATOM 834 O O . GLY A 1 105 ? -5.106 -0.355 24.675 1.00 58.03 105 GLY A O 1
ATOM 835 N N . GLU A 1 106 ? -3.540 -0.778 23.137 1.00 54.50 106 GLU A N 1
ATOM 836 C CA . GLU A 1 106 ? -2.420 -0.455 24.030 1.00 54.50 106 GLU A CA 1
ATOM 837 C C . GLU A 1 106 ? -2.049 1.026 23.885 1.00 54.50 106 GLU A C 1
ATOM 839 O O . GLU A 1 106 ? -1.298 1.416 22.993 1.00 54.50 106 GLU A O 1
ATOM 844 N N . ARG A 1 107 ? -2.561 1.886 24.780 1.00 49.44 107 ARG A N 1
ATOM 845 C CA . ARG A 1 107 ? -2.122 3.289 24.834 1.00 49.44 107 ARG A CA 1
ATOM 846 C C . ARG A 1 107 ? -0.613 3.321 25.073 1.00 49.44 107 ARG A C 1
ATOM 848 O O . ARG A 1 107 ? -0.162 3.073 26.195 1.00 49.44 107 ARG A O 1
ATOM 855 N N . LYS A 1 108 ? 0.177 3.718 24.071 1.00 52.44 108 LYS A N 1
ATOM 856 C CA . LYS A 1 108 ? 1.541 4.190 24.331 1.00 52.44 108 LYS A CA 1
ATOM 857 C C . LYS A 1 108 ? 1.422 5.382 25.270 1.00 52.44 108 LYS A C 1
ATOM 859 O O . LYS A 1 108 ? 1.016 6.472 24.877 1.00 52.44 108 LYS A O 1
ATOM 864 N N . LYS A 1 109 ? 1.761 5.161 26.539 1.00 43.25 109 LYS A N 1
ATOM 865 C CA . LYS A 1 109 ? 1.891 6.208 27.548 1.00 43.25 109 LYS A CA 1
ATOM 866 C C . LYS A 1 109 ? 2.953 7.171 27.017 1.00 43.25 109 LYS A C 1
ATOM 868 O O . LYS A 1 109 ? 4.147 6.886 27.117 1.00 43.25 109 LYS A O 1
ATOM 873 N N . ARG A 1 110 ? 2.535 8.270 26.376 1.00 47.50 110 ARG A N 1
ATOM 874 C CA . ARG A 1 110 ? 3.438 9.370 26.022 1.00 47.50 110 ARG A CA 1
ATOM 875 C C . ARG A 1 110 ? 4.081 9.776 27.341 1.00 47.50 110 ARG A C 1
ATOM 877 O O . ARG A 1 110 ? 3.399 10.297 28.218 1.00 47.50 110 ARG A O 1
ATOM 884 N N . ARG A 1 111 ? 5.365 9.453 27.523 1.00 40.88 111 ARG A N 1
ATOM 885 C CA . ARG A 1 111 ? 6.167 10.045 28.591 1.00 40.88 111 ARG A CA 1
ATOM 886 C C . ARG A 1 111 ? 6.141 11.542 28.320 1.00 40.88 111 ARG A C 1
ATOM 888 O O . ARG A 1 111 ? 6.828 12.021 27.422 1.00 40.88 111 ARG A O 1
ATOM 895 N N . SER A 1 112 ? 5.295 12.253 29.048 1.00 37.09 112 SER A N 1
ATOM 896 C CA . SER A 1 112 ? 5.424 13.681 29.261 1.00 37.09 112 SER A CA 1
ATOM 897 C C . SER A 1 112 ? 6.844 13.920 29.769 1.00 37.09 112 SER A C 1
ATOM 899 O O . SER A 1 112 ? 7.184 13.531 30.886 1.00 37.09 112 SER A O 1
ATOM 901 N N . LYS A 1 113 ? 7.703 14.502 28.925 1.00 41.94 113 LYS A N 1
ATOM 902 C CA . LYS A 1 113 ? 8.859 15.246 29.420 1.00 41.94 113 LYS A CA 1
ATOM 903 C C . LYS A 1 113 ? 8.275 16.440 30.172 1.00 41.94 113 LYS A C 1
ATOM 905 O O . LYS A 1 113 ? 7.827 17.395 29.548 1.00 41.94 113 LYS A O 1
ATOM 910 N N . ALA A 1 114 ? 8.199 16.306 31.491 1.00 40.06 114 ALA A N 1
ATOM 911 C CA . ALA A 1 114 ? 8.065 17.429 32.394 1.00 40.06 114 ALA A CA 1
ATOM 912 C C . ALA A 1 114 ? 9.338 18.286 32.281 1.00 40.06 114 ALA A C 1
ATOM 914 O O . ALA A 1 114 ? 10.445 17.768 32.404 1.00 40.06 114 ALA A O 1
ATOM 915 N N . GLU A 1 115 ? 9.122 19.553 31.937 1.00 41.09 115 GLU A N 1
ATOM 916 C CA . GLU A 1 115 ? 9.664 20.735 32.612 1.00 41.09 115 GLU A CA 1
ATOM 917 C C . GLU A 1 115 ? 11.181 20.852 32.836 1.00 41.09 115 GLU A C 1
ATOM 919 O O . GLU A 1 115 ? 11.798 20.179 33.657 1.00 41.09 115 GLU A O 1
ATOM 924 N N . THR A 1 116 ? 11.761 21.867 32.201 1.00 37.38 116 THR A N 1
ATOM 925 C CA . THR A 1 116 ? 12.592 22.824 32.937 1.00 37.38 116 THR A CA 1
ATOM 926 C C . THR A 1 116 ? 12.244 24.211 32.405 1.00 37.38 116 THR A C 1
ATOM 928 O O . THR A 1 116 ? 12.898 24.737 31.510 1.00 37.38 116 THR A O 1
ATOM 931 N N . GLU A 1 117 ? 11.148 24.773 32.916 1.00 42.19 117 GLU A N 1
ATOM 932 C CA . GLU A 1 117 ? 11.162 26.196 33.241 1.00 42.19 117 GLU A CA 1
ATOM 933 C C . GLU A 1 117 ? 12.080 26.382 34.450 1.00 42.19 117 GLU A C 1
ATOM 935 O O . GLU A 1 117 ? 12.009 25.590 35.388 1.00 42.19 117 GLU A O 1
ATOM 940 N N . GLN A 1 118 ? 12.935 27.406 34.399 1.00 45.28 118 GLN A N 1
ATOM 941 C CA . GLN A 1 118 ? 13.249 28.362 35.476 1.00 45.28 118 GLN A CA 1
ATOM 942 C C . GLN A 1 118 ? 14.542 29.131 35.130 1.00 45.28 118 GLN A C 1
ATOM 944 O O . GLN A 1 118 ? 15.427 28.573 34.484 1.00 45.28 118 GLN A O 1
ATOM 949 N N . PRO A 1 119 ? 14.764 30.338 35.678 1.00 54.09 119 PRO A N 1
ATOM 950 C CA . PRO A 1 119 ? 13.900 31.519 35.710 1.00 54.09 119 PRO A CA 1
ATOM 951 C C . PRO A 1 119 ? 14.705 32.778 35.282 1.00 54.09 119 PRO A C 1
ATOM 953 O O . PRO A 1 119 ? 15.847 32.688 34.840 1.00 54.09 119 PRO A O 1
ATOM 956 N N . GLY A 1 120 ? 14.098 33.963 35.375 1.00 44.56 120 GLY A N 1
ATOM 957 C CA . GLY A 1 120 ? 14.664 35.231 34.906 1.00 44.56 120 GLY A CA 1
ATOM 958 C C . GLY A 1 120 ? 16.051 35.609 35.447 1.00 44.56 120 GLY A C 1
ATOM 959 O O . GLY A 1 120 ? 16.372 35.402 36.614 1.00 44.56 120 GLY A O 1
ATOM 960 N N . ALA A 1 121 ? 16.832 36.261 34.585 1.00 40.94 121 ALA A N 1
ATOM 961 C CA . ALA A 1 121 ? 17.976 37.076 34.965 1.00 40.94 121 ALA A CA 1
ATOM 962 C C . ALA A 1 121 ? 17.556 38.557 34.924 1.00 40.94 121 ALA A C 1
ATOM 964 O O . ALA A 1 121 ? 17.446 39.156 33.856 1.00 40.94 121 ALA A O 1
ATOM 965 N N . GLN A 1 122 ? 17.279 39.119 36.101 1.00 38.81 122 GLN A N 1
ATOM 966 C CA . GLN A 1 122 ? 17.403 40.548 36.388 1.00 38.81 122 GLN A CA 1
ATOM 967 C C . GLN A 1 122 ? 18.668 40.731 37.233 1.00 38.81 122 GLN A C 1
ATOM 969 O O . GLN A 1 122 ? 18.746 40.131 38.305 1.00 38.81 122 GLN A O 1
ATOM 974 N N . ALA A 1 123 ? 19.615 41.539 36.748 1.00 38.59 123 ALA A N 1
ATOM 975 C CA . ALA A 1 123 ? 20.490 42.454 37.496 1.00 38.59 123 ALA A CA 1
ATOM 976 C C . ALA A 1 123 ? 21.441 43.145 36.510 1.00 38.59 123 ALA A C 1
ATOM 978 O O . ALA A 1 123 ? 22.160 42.416 35.790 1.00 38.59 123 ALA A O 1
#

Foldseek 3Di:
DKAALVRVVVVVVVPPDPDDDDPSVPQDRIQWLVRDDDDPVCPVVSVVCVVVVVDDTDDDDDVVLNPQDPVVLLVCQQCQNPVSCVNDDVVVVVVCVVVVPSVRPDHPPPPPPDDDDDDDDDD

Sequence (123 aa):
YPMTRDGYIHYRQQAKTESETI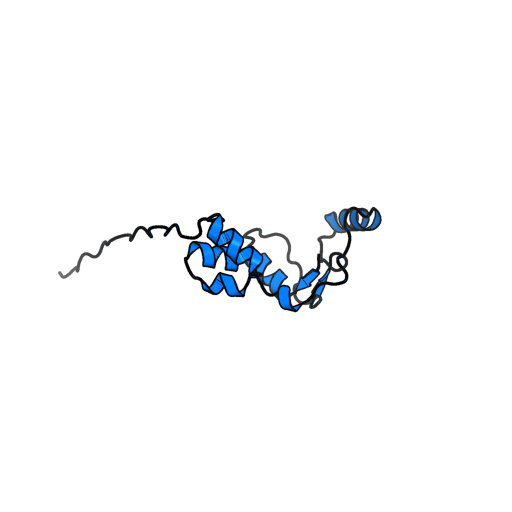IIEDLPEIISARDIKLPSNIRSLHAHLLQSGAIVPLDNVDSSYMSTFSREVLQMIQDGNDEWREHVPPAAAALIAERKIFCCGERKKRRSKAETEQPGAQA

Radius of gyration: 21.82 Å; chains: 1; bounding box: 37×58×57 Å

Secondary structure (DSSP, 8-state):
--EEHHHHHHHHHH---------GGG--SEE-TTT----HHHHHHHHHHHHTTSS-------GGGTT--HHHHHHHHHHT-GGGGTSS-HHHHHHHHHHTGGGTT------------------